Protein AF-A0A971N1L0-F1 (afdb_monomer_lite)

Foldseek 3Di:
DPDVVLVVLVVVLVVCVVPDDFDADPPDDGDVVRVVVSVVVSVVSVVVSVVVVVVVVVVVVVVVVVVVVVVVVVVVVVD

Structure (mmCIF, N/CA/C/O backbone):
data_AF-A0A971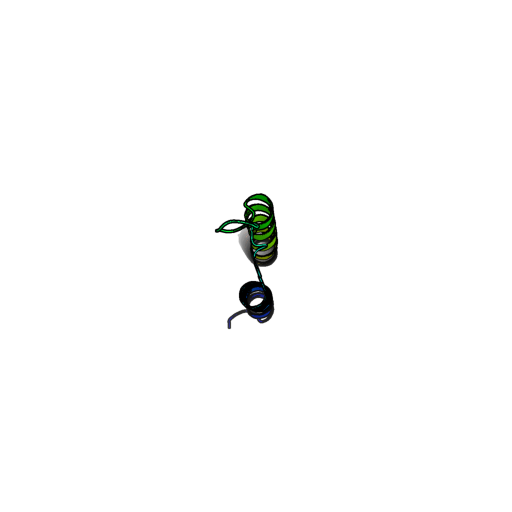N1L0-F1
#
_entry.id   AF-A0A971N1L0-F1
#
loop_
_atom_site.group_PDB
_atom_site.id
_atom_site.type_symbol
_atom_site.label_atom_id
_atom_site.label_alt_id
_atom_site.label_comp_id
_atom_site.label_asym_id
_atom_site.label_entity_id
_atom_site.label_seq_id
_atom_site.pdbx_PDB_ins_code
_at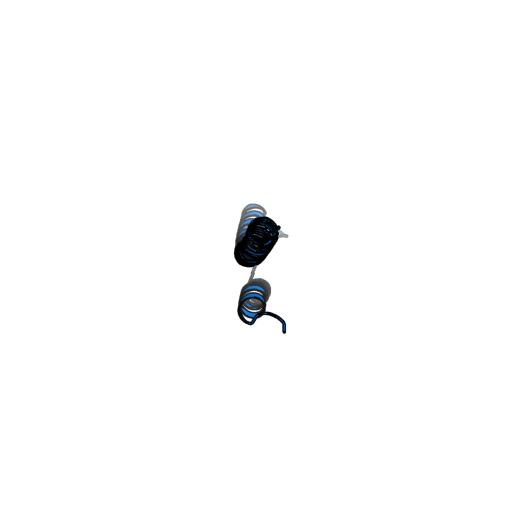om_site.Cartn_x
_atom_site.Cartn_y
_atom_site.Cartn_z
_atom_site.occupancy
_atom_site.B_iso_or_equiv
_atom_site.auth_seq_id
_atom_site.auth_comp_id
_atom_site.auth_asym_id
_atom_site.auth_atom_id
_atom_site.pdbx_PDB_model_num
ATOM 1 N N . MET A 1 1 ? -4.033 -9.239 -20.613 1.00 45.22 1 MET A N 1
ATOM 2 C CA . MET A 1 1 ? -3.926 -10.142 -19.448 1.00 45.22 1 MET A CA 1
ATOM 3 C C . MET A 1 1 ? -3.398 -9.320 -18.292 1.00 45.22 1 MET A C 1
ATOM 5 O O . MET A 1 1 ? -2.295 -8.806 -18.419 1.00 45.22 1 MET A O 1
ATOM 9 N N . LYS A 1 2 ? -4.187 -9.126 -17.230 1.00 49.72 2 LYS A N 1
ATOM 10 C CA . LYS A 1 2 ? -3.643 -8.607 -15.968 1.00 49.72 2 LYS A CA 1
ATOM 11 C C . LYS A 1 2 ? -2.611 -9.617 -15.464 1.00 49.72 2 LYS A C 1
ATOM 13 O O . LYS A 1 2 ? -2.795 -10.822 -15.660 1.00 49.72 2 LYS A O 1
ATOM 18 N N . ASN A 1 3 ? -1.466 -9.140 -14.990 1.00 66.25 3 ASN A N 1
ATOM 19 C CA . ASN A 1 3 ? -0.361 -10.020 -14.643 1.00 66.25 3 ASN A CA 1
ATOM 20 C C . ASN A 1 3 ? -0.674 -10.654 -13.284 1.00 66.25 3 ASN A C 1
ATOM 22 O O . ASN A 1 3 ? -0.914 -9.933 -12.323 1.00 66.25 3 ASN A O 1
ATOM 26 N N . LYS A 1 4 ? -0.661 -11.988 -13.189 1.00 71.19 4 LYS A N 1
ATOM 27 C CA . LYS A 1 4 ? -1.069 -12.733 -11.982 1.00 71.19 4 LYS A CA 1
ATOM 28 C C . LYS A 1 4 ? -0.411 -12.216 -10.687 1.00 71.19 4 LYS A C 1
ATOM 30 O O . LYS A 1 4 ? -1.042 -12.233 -9.640 1.00 71.19 4 LYS A O 1
ATOM 35 N N . LYS A 1 5 ? 0.827 -11.710 -10.770 1.00 70.44 5 LYS A N 1
ATOM 36 C CA . LYS A 1 5 ? 1.556 -11.113 -9.636 1.00 70.44 5 LYS A CA 1
ATOM 37 C C . LYS A 1 5 ? 1.002 -9.760 -9.165 1.00 70.44 5 LYS A C 1
ATOM 39 O O . LYS A 1 5 ? 1.065 -9.472 -7.977 1.00 70.44 5 LYS A O 1
ATOM 44 N N . GLU A 1 6 ? 0.470 -8.930 -10.062 1.00 71.44 6 GLU A N 1
ATOM 45 C CA . GLU A 1 6 ? -0.193 -7.675 -9.666 1.00 71.44 6 GLU A CA 1
ATOM 46 C C . GLU A 1 6 ? -1.481 -7.967 -8.907 1.00 71.44 6 GLU A C 1
ATOM 48 O O . GLU A 1 6 ? -1.739 -7.359 -7.871 1.00 71.44 6 GLU A O 1
ATOM 53 N N . ASP A 1 7 ? -2.250 -8.944 -9.394 1.00 81.25 7 ASP A N 1
ATOM 54 C CA . ASP A 1 7 ? -3.478 -9.382 -8.736 1.00 81.25 7 ASP A CA 1
ATOM 55 C C . ASP A 1 7 ? -3.177 -9.951 -7.333 1.00 81.25 7 ASP A C 1
ATOM 57 O O . ASP A 1 7 ? -3.925 -9.697 -6.392 1.00 81.25 7 ASP A O 1
ATOM 61 N N . GLU A 1 8 ? -2.047 -10.648 -7.153 1.00 88.38 8 GLU A N 1
ATOM 62 C CA . GLU A 1 8 ? -1.580 -11.123 -5.840 1.00 88.38 8 GLU A CA 1
ATOM 63 C C . GLU A 1 8 ? -1.234 -9.964 -4.885 1.00 88.38 8 GLU A C 1
ATOM 65 O O . GLU A 1 8 ? -1.663 -9.980 -3.731 1.00 88.38 8 GLU A O 1
ATOM 70 N N . LYS A 1 9 ? -0.526 -8.925 -5.350 1.00 91.00 9 LYS A N 1
ATOM 71 C CA . LYS A 1 9 ? -0.160 -7.769 -4.508 1.00 91.00 9 LYS A CA 1
ATOM 72 C C . LYS A 1 9 ? -1.345 -6.899 -4.113 1.00 91.00 9 LYS A C 1
ATOM 74 O O . LYS A 1 9 ? -1.413 -6.436 -2.976 1.00 91.00 9 LYS A O 1
ATOM 79 N N . LEU A 1 10 ? -2.295 -6.700 -5.020 1.00 91.75 10 LEU A N 1
ATOM 80 C CA . LEU A 1 10 ? -3.535 -5.997 -4.693 1.00 91.75 10 LEU A CA 1
ATOM 81 C C . LEU A 1 10 ? -4.370 -6.785 -3.683 1.00 91.75 10 LEU A C 1
ATOM 83 O O . LEU A 1 10 ? -4.929 -6.191 -2.764 1.00 91.75 10 LEU A O 1
ATOM 87 N N . LYS A 1 11 ? -4.382 -8.116 -3.796 1.00 94.62 11 LYS A N 1
ATOM 88 C CA . LYS A 1 11 ? -5.049 -8.984 -2.829 1.00 94.62 11 LYS A CA 1
ATOM 89 C C . LYS A 1 11 ? -4.394 -8.936 -1.444 1.00 94.62 11 LYS A C 1
ATOM 91 O O . LYS A 1 11 ? -5.106 -8.901 -0.448 1.00 94.62 11 LYS A O 1
ATOM 96 N N . GLU A 1 12 ? -3.061 -8.865 -1.354 1.00 95.31 12 GLU A N 1
ATOM 97 C CA . GLU A 1 12 ? -2.362 -8.646 -0.072 1.00 95.31 12 GLU A CA 1
ATOM 98 C C . GLU A 1 12 ? -2.829 -7.345 0.614 1.00 95.31 12 GLU A C 1
ATOM 100 O O . GLU A 1 12 ? -3.053 -7.321 1.826 1.00 95.31 12 GLU A O 1
ATOM 105 N N . ILE A 1 13 ? -3.007 -6.267 -0.159 1.00 96.75 13 ILE A N 1
ATOM 106 C CA . ILE A 1 13 ? -3.497 -4.975 0.343 1.00 96.75 13 ILE A CA 1
ATOM 107 C C . ILE A 1 13 ? -4.964 -5.073 0.780 1.00 96.75 13 ILE A C 1
ATOM 109 O O . ILE A 1 13 ? -5.309 -4.587 1.857 1.00 96.75 13 ILE A O 1
ATOM 113 N N . GLU A 1 14 ? -5.816 -5.708 -0.027 1.00 97.31 14 GLU A N 1
ATOM 114 C CA . GLU A 1 14 ? -7.232 -5.941 0.286 1.00 97.31 14 GLU A CA 1
ATOM 115 C C . GLU A 1 14 ? -7.385 -6.717 1.601 1.00 97.31 14 GLU A C 1
ATOM 117 O O . GLU A 1 14 ? -8.046 -6.251 2.529 1.00 97.31 14 GLU A O 1
ATOM 122 N N . GLU A 1 15 ? -6.679 -7.840 1.735 1.00 97.44 15 GLU A N 1
ATOM 123 C CA . GLU A 1 15 ? -6.703 -8.655 2.948 1.00 97.44 15 GLU A CA 1
ATOM 124 C C . GLU A 1 15 ? -6.191 -7.898 4.181 1.00 97.44 15 GLU A C 1
ATOM 126 O O . GLU A 1 15 ? -6.677 -8.119 5.294 1.00 97.44 15 GLU A O 1
ATOM 131 N N . TRP A 1 16 ? -5.195 -7.021 4.020 1.00 98.19 16 TRP A N 1
ATOM 132 C CA . TRP A 1 16 ? -4.705 -6.193 5.120 1.00 98.19 16 TRP A CA 1
ATOM 133 C C . TRP A 1 16 ? -5.752 -5.157 5.546 1.00 98.19 16 TRP A C 1
ATOM 135 O O . TRP A 1 16 ? -5.997 -4.996 6.743 1.00 98.19 16 TRP A O 1
ATOM 145 N N . LEU A 1 17 ? -6.418 -4.503 4.588 1.00 97.88 17 LEU A N 1
ATOM 146 C CA . LEU A 1 17 ? -7.472 -3.520 4.858 1.00 97.88 17 LEU A CA 1
ATOM 147 C C . LEU A 1 17 ? -8.683 -4.143 5.561 1.00 97.88 17 LEU A C 1
ATOM 149 O O . LEU A 1 17 ? -9.249 -3.519 6.455 1.00 97.88 17 LEU A O 1
ATOM 153 N N . GLU A 1 18 ? -9.059 -5.375 5.219 1.00 97.94 18 GLU A N 1
ATOM 154 C CA . GLU A 1 18 ? -10.132 -6.095 5.919 1.00 97.94 18 GLU A CA 1
ATOM 155 C C . GLU A 1 18 ? -9.782 -6.400 7.383 1.00 97.94 18 GLU A C 1
ATOM 157 O O . GLU A 1 18 ? -10.649 -6.402 8.263 1.00 97.94 18 GLU A O 1
ATOM 162 N N . LYS A 1 19 ? -8.501 -6.668 7.656 1.00 97.81 19 LYS A N 1
ATOM 163 C CA . LYS A 1 19 ? -8.016 -7.116 8.969 1.00 97.81 19 LYS A CA 1
ATOM 164 C C . LYS A 1 19 ? -7.571 -5.969 9.869 1.00 97.81 19 LYS A C 1
ATOM 166 O O . LYS A 1 19 ? -7.485 -6.165 11.083 1.00 97.81 19 LYS A O 1
ATOM 171 N N . VAL A 1 20 ? -7.261 -4.793 9.323 1.00 97.69 20 VAL A N 1
ATOM 172 C CA . VAL A 1 20 ? -6.705 -3.693 10.113 1.00 97.69 20 VAL A CA 1
ATOM 173 C C . VAL A 1 20 ? -7.704 -3.215 11.173 1.00 97.69 20 VAL A C 1
ATOM 175 O O . VAL A 1 20 ? -8.882 -2.965 10.922 1.00 97.69 20 VAL A O 1
ATOM 178 N N . ARG A 1 21 ? -7.229 -3.081 12.412 1.00 96.75 21 ARG A N 1
ATOM 179 C CA . ARG A 1 21 ? -8.005 -2.566 13.549 1.00 96.75 21 ARG A CA 1
ATOM 180 C C . ARG A 1 21 ? -7.212 -1.491 14.255 1.00 96.75 21 ARG A C 1
ATOM 182 O O . ARG A 1 21 ? -6.047 -1.729 14.537 1.00 96.75 21 ARG A O 1
ATOM 189 N N . PHE A 1 22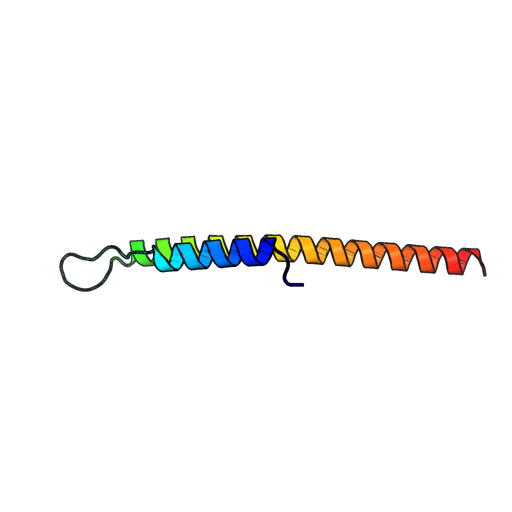 ? -7.840 -0.364 14.565 1.00 96.38 22 PHE A N 1
ATOM 190 C CA . PHE A 1 22 ? -7.200 0.728 15.294 1.00 96.38 22 PHE A CA 1
ATOM 191 C C . PHE A 1 22 ? -7.301 0.535 16.808 1.00 96.38 22 PHE A C 1
ATOM 193 O O . PHE A 1 22 ? -8.349 0.128 17.327 1.00 96.38 22 PHE A O 1
ATOM 200 N N . GLN A 1 23 ? -6.225 0.862 17.515 1.00 96.38 23 GLN A N 1
ATOM 201 C CA . GLN A 1 23 ? -6.191 0.947 18.964 1.00 96.38 23 GLN A CA 1
ATOM 202 C C . GLN A 1 23 ? -7.098 2.092 19.420 1.00 96.38 23 GLN A C 1
ATOM 204 O O . GLN A 1 23 ? -7.008 3.221 18.941 1.00 96.38 23 GLN A O 1
ATOM 209 N N . LYS A 1 24 ? -8.004 1.799 20.355 1.00 96.44 24 LYS A N 1
ATOM 210 C CA . LYS A 1 24 ? -8.902 2.799 20.944 1.00 96.44 24 LYS A CA 1
ATOM 211 C C . LYS A 1 24 ? -8.219 3.489 22.122 1.00 96.44 24 LYS A C 1
ATOM 213 O O . LYS A 1 24 ? -7.540 2.827 22.905 1.00 96.44 24 LYS A O 1
ATOM 218 N N . LYS A 1 25 ? -8.454 4.793 22.288 1.00 94.69 25 LYS A N 1
ATOM 219 C CA . LYS A 1 25 ? -8.111 5.505 23.532 1.00 94.69 25 LYS A CA 1
ATOM 220 C C . LYS A 1 25 ? -9.183 5.228 24.602 1.00 94.69 25 LYS A C 1
ATOM 222 O O . LYS A 1 25 ? -10.319 4.878 24.281 1.00 94.69 25 LYS A O 1
ATOM 227 N N . PHE A 1 26 ? -8.830 5.401 25.880 1.00 83.25 26 PHE A N 1
ATOM 228 C CA . PHE A 1 26 ? -9.736 5.162 27.019 1.00 83.25 26 PHE A CA 1
ATOM 229 C C . PHE A 1 26 ? -10.961 6.094 27.046 1.00 83.25 26 PHE A C 1
ATOM 231 O O . PHE A 1 26 ? -12.022 5.688 27.511 1.00 83.25 26 PHE A O 1
ATOM 238 N N . PHE A 1 27 ? -10.838 7.316 26.519 1.00 83.31 27 PHE A N 1
ATOM 239 C CA . PHE A 1 27 ? -11.941 8.269 26.377 1.00 83.31 27 PHE A CA 1
ATOM 240 C C . PHE A 1 27 ? -12.033 8.763 24.938 1.00 83.31 27 PHE A C 1
ATOM 242 O O . PHE A 1 27 ? -11.346 9.709 24.568 1.00 83.31 27 PHE A O 1
ATOM 249 N N . GL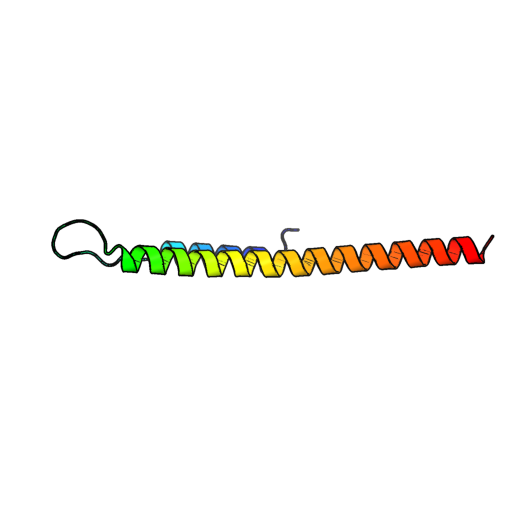Y A 1 28 ? -12.915 8.132 24.159 1.00 81.69 28 GLY A N 1
ATOM 250 C CA . GLY A 1 28 ? -13.233 8.530 22.787 1.00 81.69 28 GLY A CA 1
ATOM 251 C C . GLY A 1 28 ? -12.068 8.398 21.792 1.00 81.69 28 GLY A C 1
ATOM 252 O O . GLY A 1 28 ? -10.898 8.549 22.121 1.00 81.69 28 GLY A O 1
ATOM 253 N N . GLY A 1 29 ? -12.394 8.128 20.529 1.00 93.56 29 GLY A N 1
ATOM 254 C CA . GLY A 1 29 ? -11.415 8.142 19.439 1.00 93.56 29 GLY A CA 1
ATOM 255 C C . GLY A 1 29 ? -10.412 6.979 19.418 1.00 93.56 29 GLY A C 1
ATOM 256 O O . GLY A 1 29 ? -10.576 5.946 20.074 1.00 93.56 29 GLY A O 1
ATOM 257 N N . VAL A 1 30 ? -9.383 7.159 18.592 1.00 95.94 30 VAL A N 1
ATOM 258 C CA . VAL A 1 30 ? -8.318 6.187 18.310 1.00 95.94 30 VAL A CA 1
ATOM 259 C C . VAL A 1 30 ? -6.958 6.751 18.701 1.00 95.94 30 VAL A C 1
ATOM 261 O O . VAL A 1 30 ? -6.781 7.965 18.814 1.00 95.94 30 VAL A O 1
ATOM 264 N N . ASP A 1 31 ? -6.008 5.862 18.951 1.00 96.38 31 ASP A N 1
ATOM 265 C CA . ASP A 1 31 ? -4.622 6.213 19.216 1.00 96.38 31 ASP A CA 1
ATOM 266 C C . ASP A 1 31 ? -3.958 6.738 17.932 1.00 96.38 31 ASP A C 1
ATOM 268 O O . ASP A 1 31 ? -3.896 6.043 16.922 1.00 96.38 31 ASP A O 1
ATOM 272 N N . GLU A 1 32 ? -3.493 7.989 17.946 1.00 95.44 32 GLU A N 1
ATOM 273 C CA . GLU A 1 32 ? -2.891 8.624 16.766 1.00 95.44 32 GLU A CA 1
ATOM 274 C C . GLU A 1 32 ? -1.584 7.948 16.357 1.00 95.44 32 GLU A C 1
ATOM 276 O O . GLU A 1 32 ? -1.313 7.820 15.165 1.00 95.44 32 GLU A O 1
ATOM 281 N N . GLN A 1 33 ? -0.791 7.484 17.326 1.00 96.81 33 GLN A N 1
ATOM 282 C CA . GLN A 1 33 ? 0.455 6.790 17.036 1.00 96.81 33 GLN A CA 1
ATOM 283 C C . GLN A 1 33 ? 0.169 5.461 16.335 1.00 96.81 33 GLN A C 1
ATOM 285 O O . GLN A 1 33 ? 0.847 5.126 15.366 1.00 96.81 33 GLN A O 1
ATOM 290 N N . ASP A 1 34 ? -0.859 4.735 16.778 1.00 97.50 34 ASP A N 1
ATOM 291 C CA . ASP A 1 34 ? -1.317 3.509 16.119 1.00 97.50 34 ASP A CA 1
ATOM 292 C C . ASP A 1 34 ? -1.841 3.772 14.697 1.00 97.50 34 ASP A C 1
ATOM 294 O O . ASP A 1 34 ? -1.502 3.044 13.761 1.00 97.50 34 ASP A O 1
ATOM 298 N N . VAL A 1 35 ? -2.607 4.851 14.502 1.00 97.12 35 VAL A N 1
ATOM 299 C CA . VAL A 1 35 ? -3.078 5.265 13.171 1.00 97.12 35 VAL A CA 1
ATOM 300 C C . VAL A 1 35 ? -1.903 5.540 12.233 1.00 97.12 35 VAL A C 1
ATOM 302 O O . VAL A 1 35 ? -1.871 5.007 11.123 1.00 97.12 35 VAL A O 1
ATOM 305 N N . TRP A 1 36 ? -0.918 6.331 12.668 1.00 98.25 36 TRP A N 1
ATOM 306 C CA . TRP A 1 36 ? 0.262 6.635 11.855 1.00 98.25 36 TRP A CA 1
ATOM 307 C C . TRP A 1 36 ? 1.083 5.388 11.531 1.00 98.25 36 TRP A C 1
ATOM 309 O O . TRP A 1 36 ? 1.533 5.231 10.393 1.00 98.25 36 TRP A O 1
ATOM 319 N N . THR A 1 37 ? 1.225 4.473 12.490 1.00 98.12 37 THR A N 1
ATOM 320 C CA . THR A 1 37 ? 1.865 3.174 12.261 1.00 98.12 37 THR A CA 1
ATOM 321 C C . THR A 1 37 ? 1.146 2.396 11.159 1.00 98.12 37 THR A C 1
ATOM 323 O O . THR A 1 37 ? 1.786 1.954 10.207 1.00 98.12 37 THR A O 1
ATOM 326 N N . LYS A 1 38 ? -0.187 2.309 11.209 1.00 98.31 38 LYS A N 1
ATOM 327 C CA . LYS A 1 38 ? -0.995 1.602 10.200 1.0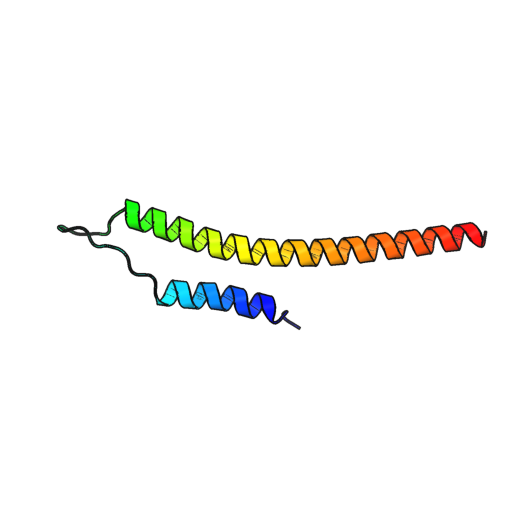0 98.31 38 LYS A CA 1
ATOM 328 C C . LYS A 1 38 ? -0.928 2.245 8.821 1.00 98.31 38 LYS A C 1
ATOM 330 O O . LYS A 1 38 ? -0.854 1.538 7.822 1.00 98.31 38 LYS A O 1
ATOM 335 N N . ILE A 1 39 ? -0.898 3.574 8.747 1.00 98.19 39 ILE A N 1
ATOM 336 C CA . ILE A 1 39 ? -0.685 4.286 7.478 1.00 98.19 39 ILE A CA 1
ATOM 337 C C . ILE A 1 39 ? 0.697 3.947 6.904 1.00 98.19 39 ILE A C 1
ATOM 339 O O . ILE A 1 39 ? 0.822 3.689 5.708 1.00 98.19 39 ILE A O 1
ATOM 343 N N . SER A 1 40 ? 1.736 3.903 7.744 1.00 98.25 40 SER A N 1
ATOM 344 C CA . SER A 1 40 ? 3.082 3.514 7.309 1.00 98.25 40 SER A CA 1
ATOM 345 C C . SER A 1 40 ? 3.131 2.066 6.809 1.00 98.25 40 SER A C 1
ATOM 347 O O . SER A 1 40 ? 3.751 1.796 5.782 1.00 98.25 40 SER A O 1
ATOM 349 N N . GLU A 1 41 ? 2.462 1.140 7.497 1.00 98.06 41 GLU A N 1
ATOM 350 C CA . GLU A 1 41 ? 2.334 -0.259 7.072 1.00 98.06 41 GLU A CA 1
ATOM 351 C C . GLU A 1 41 ? 1.644 -0.376 5.710 1.00 98.06 41 GLU A C 1
ATOM 353 O O . GLU A 1 41 ? 2.181 -1.016 4.806 1.00 98.06 41 GLU A O 1
ATOM 358 N N . LEU A 1 42 ? 0.511 0.304 5.532 1.00 98.06 42 LEU A N 1
ATOM 359 C CA . LEU A 1 42 ? -0.217 0.318 4.267 1.00 98.06 42 LEU A CA 1
ATOM 360 C C . LEU A 1 42 ? 0.634 0.886 3.123 1.00 98.06 42 LEU A C 1
ATOM 362 O O . LEU A 1 42 ? 0.693 0.298 2.043 1.00 98.06 42 LEU A O 1
ATOM 366 N N . ASN A 1 43 ? 1.346 1.991 3.363 1.00 97.81 43 ASN A N 1
ATOM 367 C CA . ASN A 1 43 ? 2.242 2.576 2.365 1.00 97.81 43 ASN A CA 1
ATOM 368 C C . ASN A 1 43 ? 3.343 1.600 1.942 1.00 97.81 43 ASN A C 1
ATOM 370 O O . ASN A 1 43 ? 3.638 1.504 0.754 1.00 97.81 43 ASN A O 1
ATOM 374 N N . LYS A 1 44 ? 3.911 0.819 2.869 1.00 97.75 44 LYS A N 1
ATOM 375 C CA . LYS A 1 44 ? 4.923 -0.196 2.527 1.00 97.75 44 LYS A CA 1
ATOM 376 C C . LYS A 1 44 ? 4.374 -1.275 1.591 1.00 97.75 44 LYS A C 1
ATOM 378 O O . LYS A 1 44 ? 5.102 -1.705 0.693 1.00 97.75 44 LYS A O 1
ATOM 383 N N . LEU A 1 45 ? 3.116 -1.690 1.770 1.00 96.69 45 LEU A N 1
ATOM 384 C CA . LEU A 1 45 ? 2.461 -2.652 0.874 1.00 96.69 45 LEU A CA 1
ATOM 385 C C . LEU A 1 45 ? 2.314 -2.074 -0.540 1.00 96.69 45 LEU A C 1
ATOM 387 O O . LEU A 1 45 ? 2.729 -2.708 -1.512 1.00 96.69 45 LEU A O 1
ATOM 391 N N . TYR A 1 46 ? 1.825 -0.836 -0.656 1.00 96.38 46 TYR A N 1
ATOM 392 C CA . TYR A 1 46 ? 1.715 -0.147 -1.946 1.00 96.38 46 TYR A CA 1
ATOM 393 C C . TYR A 1 46 ? 3.067 0.078 -2.616 1.00 96.38 46 TYR A C 1
ATOM 395 O O . TYR A 1 46 ? 3.221 -0.177 -3.809 1.00 96.38 46 TYR A O 1
ATOM 403 N N . GLU A 1 47 ? 4.074 0.523 -1.868 1.00 95.69 47 GLU A N 1
ATOM 404 C CA . GLU A 1 47 ? 5.414 0.696 -2.414 1.00 95.69 47 GLU A CA 1
ATOM 405 C C . GLU A 1 47 ? 5.989 -0.619 -2.940 1.00 95.69 47 GLU A C 1
ATOM 407 O O . GLU A 1 47 ? 6.688 -0.614 -3.952 1.00 95.69 47 GLU A O 1
ATOM 412 N N . SER A 1 48 ? 5.707 -1.740 -2.268 1.00 93.62 48 SER A N 1
ATOM 413 C CA . SER A 1 48 ? 6.123 -3.056 -2.745 1.00 93.62 48 SER A CA 1
ATOM 414 C C . SER A 1 48 ? 5.470 -3.387 -4.081 1.00 93.62 48 SER A C 1
ATOM 416 O O . SER A 1 48 ? 6.179 -3.752 -5.014 1.00 93.62 48 SER A O 1
ATOM 418 N N . ALA A 1 49 ? 4.153 -3.197 -4.195 1.00 91.88 49 ALA A N 1
ATOM 419 C CA . ALA A 1 49 ? 3.424 -3.429 -5.439 1.00 91.88 49 ALA A CA 1
ATOM 420 C C . ALA A 1 49 ? 3.972 -2.562 -6.591 1.00 91.88 49 ALA A C 1
ATOM 422 O O . ALA A 1 49 ? 4.229 -3.056 -7.687 1.00 91.88 49 ALA A O 1
ATOM 423 N N . LEU A 1 50 ? 4.247 -1.282 -6.319 1.00 92.38 50 LEU A N 1
ATOM 424 C CA . LEU A 1 50 ? 4.783 -0.345 -7.310 1.00 92.38 50 LEU A CA 1
ATOM 425 C C . LEU A 1 50 ? 6.239 -0.631 -7.698 1.00 92.38 50 LEU A C 1
ATOM 427 O O . LEU A 1 50 ? 6.652 -0.320 -8.815 1.00 92.38 50 LEU A O 1
ATOM 431 N N . ARG A 1 51 ? 7.062 -1.160 -6.784 1.00 92.44 51 ARG A N 1
ATOM 432 C CA . ARG A 1 51 ? 8.437 -1.576 -7.106 1.00 92.44 51 ARG A CA 1
ATOM 433 C C . ARG A 1 51 ? 8.435 -2.750 -8.078 1.00 92.44 51 ARG A C 1
ATOM 435 O O . ARG A 1 51 ? 9.167 -2.697 -9.062 1.00 92.44 51 ARG A O 1
ATOM 442 N N . ASP A 1 52 ? 7.585 -3.744 -7.845 1.00 87.00 52 ASP A N 1
ATOM 443 C CA . ASP A 1 52 ? 7.458 -4.900 -8.737 1.00 87.00 52 ASP A CA 1
ATOM 444 C C . ASP A 1 52 ? 7.002 -4.471 -10.140 1.00 87.00 52 ASP A C 1
ATOM 446 O O . ASP A 1 52 ? 7.540 -4.928 -11.153 1.00 87.00 52 ASP A O 1
ATOM 450 N N . GLU A 1 53 ? 6.053 -3.535 -10.205 1.00 87.19 53 GLU A N 1
ATOM 451 C CA . GLU A 1 53 ? 5.589 -2.97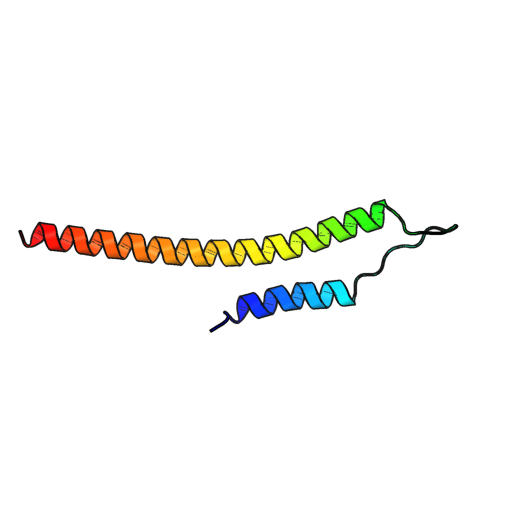1 -11.469 1.00 87.19 53 GLU A CA 1
ATOM 452 C C . GLU A 1 53 ? 6.691 -2.180 -12.196 1.00 87.19 53 GLU A C 1
ATOM 454 O O . GLU A 1 53 ? 6.876 -2.358 -13.404 1.00 87.19 53 GLU A O 1
ATOM 459 N N . ARG A 1 54 ? 7.474 -1.368 -11.471 1.00 92.00 54 ARG A N 1
ATOM 460 C CA . ARG A 1 54 ? 8.623 -0.641 -12.037 1.00 92.00 54 ARG A CA 1
ATOM 461 C C . ARG A 1 54 ? 9.658 -1.578 -12.643 1.00 92.00 54 ARG A C 1
ATOM 463 O O . ARG A 1 54 ? 9.988 -1.416 -13.810 1.00 92.00 54 ARG A O 1
ATOM 470 N N . VAL A 1 55 ? 10.088 -2.602 -11.905 1.00 90.69 55 VAL A N 1
ATOM 471 C CA . VAL A 1 55 ? 11.070 -3.586 -12.396 1.00 90.69 55 VAL A CA 1
ATOM 472 C C . VAL A 1 55 ? 10.596 -4.235 -13.695 1.00 90.69 55 VAL A C 1
ATOM 474 O O . VAL A 1 55 ? 11.378 -4.421 -14.631 1.00 90.69 55 VAL A O 1
ATOM 477 N N . ARG A 1 56 ? 9.301 -4.554 -13.787 1.00 86.50 56 ARG A N 1
ATOM 478 C CA . ARG A 1 56 ? 8.723 -5.119 -15.006 1.00 86.50 56 ARG A CA 1
ATOM 479 C C . ARG A 1 56 ? 8.812 -4.150 -16.182 1.00 86.50 56 ARG A C 1
ATOM 481 O O . ARG A 1 56 ? 9.221 -4.563 -17.266 1.00 86.50 56 ARG A O 1
ATOM 488 N N . TYR A 1 57 ? 8.394 -2.899 -15.993 1.00 90.62 57 TYR A N 1
ATOM 489 C CA . TYR A 1 57 ? 8.455 -1.907 -17.065 1.00 90.62 57 TYR A CA 1
ATOM 490 C C . TYR A 1 57 ? 9.891 -1.602 -17.477 1.00 90.62 57 TYR A C 1
ATOM 492 O O . TYR A 1 57 ? 10.161 -1.549 -18.673 1.00 90.62 57 TYR A O 1
ATOM 500 N N . ASP A 1 58 ? 10.810 -1.490 -16.522 1.00 93.81 58 ASP A N 1
ATOM 501 C CA . ASP A 1 58 ? 12.227 -1.261 -16.798 1.00 93.81 58 ASP A CA 1
ATOM 502 C C . ASP A 1 58 ? 12.810 -2.404 -17.638 1.00 93.81 58 ASP A C 1
ATOM 504 O O . ASP A 1 58 ? 13.417 -2.148 -18.675 1.00 93.81 58 ASP A O 1
ATOM 508 N N . THR A 1 59 ? 12.507 -3.659 -17.286 1.00 92.88 59 THR A N 1
ATOM 509 C CA . THR A 1 59 ? 12.923 -4.840 -18.066 1.00 92.88 59 THR A CA 1
ATOM 510 C C . THR A 1 59 ? 12.372 -4.799 -19.496 1.00 92.88 59 THR A C 1
ATOM 512 O O . THR A 1 59 ? 13.078 -5.100 -20.459 1.00 92.88 59 THR A O 1
ATOM 515 N N . LEU A 1 60 ? 11.099 -4.421 -19.656 1.00 92.56 60 LEU A N 1
ATOM 516 C CA . LEU A 1 60 ? 10.467 -4.333 -20.971 1.00 92.56 60 LEU A CA 1
ATOM 517 C C . LEU A 1 60 ? 11.099 -3.221 -21.819 1.00 92.56 60 LEU A C 1
ATOM 519 O O . LEU A 1 60 ? 11.399 -3.436 -22.992 1.00 92.56 60 LEU A O 1
ATOM 523 N N . LEU A 1 61 ? 11.330 -2.049 -21.227 1.00 95.44 61 LEU A N 1
ATOM 524 C CA . LEU A 1 61 ? 11.979 -0.918 -21.888 1.00 95.44 61 LEU A CA 1
ATOM 525 C C . LEU A 1 61 ? 13.426 -1.238 -22.273 1.00 95.44 61 LEU A C 1
ATOM 527 O O . LEU A 1 61 ? 13.861 -0.858 -23.356 1.00 95.44 61 LEU A O 1
ATOM 531 N N . GLU A 1 62 ? 14.173 -1.947 -21.425 1.00 94.81 62 GLU A N 1
ATOM 532 C CA . GLU A 1 62 ? 15.519 -2.431 -21.748 1.00 94.81 62 GLU A CA 1
ATOM 533 C C . GLU A 1 62 ? 15.516 -3.398 -22.928 1.00 94.81 62 GLU A C 1
ATOM 535 O O . GLU A 1 62 ? 16.325 -3.234 -23.842 1.00 94.81 62 GLU A O 1
ATOM 540 N N . HIS A 1 63 ? 14.577 -4.346 -22.957 1.00 93.44 63 HIS A N 1
ATOM 541 C CA . HIS A 1 63 ? 14.430 -5.254 -24.089 1.00 93.44 63 HIS A CA 1
ATOM 542 C C . HIS A 1 63 ? 14.151 -4.483 -25.385 1.00 93.44 63 HIS A C 1
ATOM 544 O O . HIS A 1 63 ? 14.835 -4.700 -26.381 1.00 93.44 63 HIS A O 1
ATOM 550 N N . TYR A 1 64 ? 13.190 -3.550 -25.375 1.00 93.44 64 TYR A N 1
ATOM 551 C CA . TYR A 1 64 ? 12.883 -2.731 -26.552 1.00 93.44 64 TYR A CA 1
ATOM 552 C C . TYR A 1 64 ? 14.078 -1.897 -27.012 1.00 93.44 64 TYR A C 1
ATOM 554 O O . TYR A 1 64 ? 14.398 -1.914 -28.197 1.00 93.44 64 TYR A O 1
ATOM 562 N N . ARG A 1 65 ? 14.770 -1.215 -26.089 1.00 94.31 65 ARG A N 1
ATOM 563 C CA . ARG A 1 65 ? 15.973 -0.435 -26.415 1.00 94.31 65 ARG A CA 1
ATOM 564 C C . ARG A 1 65 ? 17.037 -1.296 -27.084 1.00 94.31 65 ARG A C 1
ATOM 566 O O . ARG A 1 65 ? 17.593 -0.889 -28.095 1.00 94.31 65 ARG A O 1
ATOM 573 N N . LYS A 1 66 ? 17.288 -2.492 -26.549 1.00 93.19 66 LYS A N 1
ATOM 574 C CA . LYS A 1 66 ? 18.272 -3.417 -27.110 1.00 93.19 66 LYS A CA 1
ATOM 575 C C . LYS A 1 66 ? 17.881 -3.881 -28.514 1.00 93.19 66 LYS A C 1
ATOM 577 O O . LYS A 1 66 ? 18.711 -3.847 -29.412 1.00 93.19 66 LYS A O 1
ATOM 582 N N . THR A 1 67 ? 16.620 -4.266 -28.714 1.00 92.88 67 THR A N 1
ATOM 583 C CA . THR A 1 67 ? 16.132 -4.710 -30.027 1.00 92.88 67 THR A CA 1
ATOM 584 C C . THR A 1 67 ? 16.193 -3.598 -31.078 1.00 92.88 67 THR A C 1
ATOM 586 O O . THR A 1 67 ? 16.462 -3.886 -32.238 1.00 92.88 67 THR A O 1
ATOM 589 N N . GLU A 1 68 ? 15.936 -2.342 -30.706 1.00 90.19 68 GLU A N 1
ATOM 590 C CA . GLU A 1 68 ? 16.037 -1.203 -31.632 1.00 90.19 68 GLU A CA 1
ATOM 591 C C . GLU A 1 68 ? 17.489 -0.914 -32.037 1.00 90.19 68 GLU A C 1
ATOM 593 O O . GLU A 1 68 ? 17.756 -0.744 -33.224 1.00 90.19 68 GLU A O 1
ATOM 598 N N . ILE A 1 69 ? 18.432 -0.956 -31.089 1.00 90.06 69 ILE A N 1
ATOM 599 C CA . ILE A 1 69 ? 19.869 -0.815 -31.383 1.00 90.06 69 ILE A CA 1
ATOM 600 C C . ILE A 1 69 ? 20.333 -1.931 -32.334 1.00 90.06 69 ILE A C 1
ATOM 602 O O . ILE A 1 69 ? 20.922 -1.653 -33.369 1.00 90.06 69 ILE A O 1
ATOM 606 N N . GLU A 1 70 ? 19.965 -3.188 -32.064 1.00 88.12 70 GLU A N 1
ATOM 607 C CA . GLU A 1 70 ? 20.315 -4.334 -32.924 1.00 88.12 70 GLU A CA 1
ATOM 608 C C . GLU A 1 70 ? 19.721 -4.256 -34.346 1.00 88.12 70 GLU A C 1
ATOM 610 O O . GLU A 1 70 ? 20.205 -4.927 -35.263 1.00 88.12 70 GLU A O 1
ATOM 615 N N . LYS A 1 71 ? 18.629 -3.506 -34.545 1.00 87.25 71 LYS A N 1
ATOM 616 C CA . LYS A 1 71 ? 18.082 -3.239 -35.883 1.00 87.25 71 LYS A CA 1
ATOM 617 C C . LYS A 1 71 ? 18.876 -2.150 -36.592 1.00 87.25 71 LYS A C 1
ATOM 619 O O . LYS A 1 71 ? 19.207 -2.351 -37.753 1.00 87.25 71 LYS A O 1
ATOM 624 N N . GLN A 1 72 ? 19.196 -1.057 -35.897 1.00 80.75 72 GLN A N 1
ATOM 625 C CA . GLN A 1 72 ? 20.006 0.033 -36.447 1.00 80.75 72 GLN A CA 1
ATOM 626 C C . GLN A 1 72 ? 21.393 -0.458 -36.866 1.00 80.75 72 GLN A C 1
ATOM 628 O O . GLN A 1 72 ? 21.773 -0.247 -38.012 1.00 80.75 72 GLN A O 1
ATOM 633 N N . ASP A 1 73 ? 22.080 -1.218 -36.009 1.00 81.62 73 ASP A N 1
ATOM 634 C CA . ASP A 1 73 ? 23.403 -1.776 -36.320 1.00 81.62 73 ASP A CA 1
ATOM 635 C C . ASP A 1 73 ? 23.358 -2.681 -37.569 1.00 81.62 73 ASP A C 1
ATOM 637 O O . ASP A 1 73 ? 24.233 -2.628 -38.429 1.00 81.62 73 ASP A O 1
ATOM 641 N N . ARG A 1 74 ? 22.295 -3.488 -37.724 1.00 77.50 74 ARG A N 1
ATOM 642 C CA . ARG A 1 74 ? 22.117 -4.336 -38.915 1.00 77.50 74 ARG A CA 1
ATOM 643 C C . ARG A 1 74 ? 21.792 -3.560 -40.185 1.00 77.50 74 ARG A C 1
ATOM 645 O O . ARG A 1 74 ? 22.137 -4.029 -41.264 1.00 77.50 74 ARG A O 1
ATOM 652 N N . GLU A 1 75 ? 21.063 -2.456 -40.082 1.00 75.12 75 GLU A N 1
ATOM 653 C CA . GLU A 1 75 ? 20.750 -1.602 -41.230 1.00 75.12 75 GLU A CA 1
ATOM 654 C C . GLU A 1 75 ? 21.987 -0.815 -41.689 1.00 75.12 75 GLU A C 1
ATOM 656 O O . GLU A 1 75 ? 22.169 -0.641 -42.893 1.00 75.12 75 GLU A O 1
ATOM 661 N N . GLU A 1 76 ? 22.871 -0.426 -40.763 1.00 72.19 76 GLU A N 1
ATOM 662 C CA . GLU A 1 76 ? 24.170 0.186 -41.072 1.00 72.19 76 GLU A CA 1
ATOM 663 C C . GLU A 1 76 ? 25.150 -0.805 -41.724 1.00 72.19 76 GLU A C 1
ATOM 665 O O . GLU A 1 76 ? 25.797 -0.449 -42.704 1.00 72.19 76 GLU A O 1
ATOM 670 N N . ASP A 1 77 ? 25.206 -2.063 -41.266 1.00 73.75 77 ASP A N 1
ATOM 671 C CA . ASP A 1 77 ? 26.052 -3.116 -41.864 1.00 73.75 77 ASP A CA 1
ATOM 672 C C . ASP A 1 77 ? 25.631 -3.525 -43.296 1.00 73.75 77 ASP A C 1
ATOM 674 O O . ASP A 1 77 ? 26.395 -4.174 -44.018 1.00 73.75 77 ASP A O 1
ATOM 678 N N . LEU A 1 78 ? 24.399 -3.201 -43.704 1.00 72.19 78 LEU A N 1
ATOM 679 C CA . LEU A 1 78 ? 23.834 -3.524 -45.022 1.00 72.19 78 LEU A CA 1
ATOM 680 C C . LEU A 1 78 ? 23.884 -2.349 -46.020 1.00 72.19 78 LEU A C 1
ATOM 682 O O . LEU A 1 78 ? 23.504 -2.545 -47.181 1.00 72.19 78 LEU A O 1
ATOM 686 N N . SER A 1 79 ? 24.319 -1.158 -45.587 1.00 62.09 79 SER A N 1
ATOM 687 C CA . SER A 1 79 ? 24.449 0.063 -46.402 1.00 62.09 79 SER A CA 1
ATOM 688 C C . SER A 1 79 ? 25.875 0.301 -46.898 1.00 62.09 79 SER A C 1
ATOM 690 O O . SER A 1 79 ? 25.984 1.097 -47.862 1.00 62.09 79 SER A O 1
#

Secondary structure (DSSP, 8-state):
---HHHHHHHHHHHHHHHH--PPBPSSSSB-HHHHHHHHHHHHHHHHHHHHHHHHHHHHHHHHHHHHHHHHHHHHHTT-

Sequence (79 aa):
MKNKKEDEKLKEIEEWLEKVRFQKKFFGGVDEQDVWTKISELNKLYESALRDERVRYDTLLEHYRKTEIEKQDREEDLS

Radius of gyration: 22.48 Å; chains: 1; bounding box: 39×21×73 Å

pLDDT: mean 89.4, std 11.02, range [45.22, 98.31]